Protein AF-A0A954H7L8-F1 (afdb_monomer_lite)

Sequence (104 aa):
MMTQPISSMPHFPQLMQPGLPPSMNESGMIGGGSFQDLLLGAVSETNQLELNAQNAIDRSMLGEDISQVEVMSAVKKADLSMRLLLQMRNKLMEAYQEIQQLRM

Radius of gyration: 31.12 Å; chains: 1; bounding box: 60×67×88 Å

Foldseek 3Di:
DDDDDDDDDDDDPPPPPPDDPPPPPCPDPCCPDDPVVVLVVLVVVLVVLVVLLVVLVVCVVVVHPHDPVSNVVSVVVNVVSVVVNVVVVVVVVVVVVVVVVVVD

Structure (mmCIF, N/CA/C/O backbone):
data_AF-A0A954H7L8-F1
#
_entry.id   AF-A0A954H7L8-F1
#
loop_
_atom_site.group_PDB
_atom_site.id
_atom_site.type_symbol
_atom_site.label_atom_id
_atom_site.label_alt_id
_atom_site.label_comp_id
_atom_site.label_asym_id
_atom_site.label_entity_id
_atom_site.label_seq_id
_atom_site.pdbx_PDB_ins_code
_atom_site.Cartn_x
_atom_site.Cartn_y
_atom_site.Cartn_z
_atom_site.occupancy
_atom_site.B_iso_or_equiv
_atom_site.auth_seq_id
_atom_site.auth_comp_id
_atom_site.auth_asym_id
_atom_site.auth_atom_id
_atom_site.pdbx_PDB_model_num
ATOM 1 N N . MET A 1 1 ? 41.571 -61.461 55.361 1.00 53.00 1 MET A N 1
ATOM 2 C CA . MET A 1 1 ? 40.579 -61.069 54.340 1.00 53.00 1 MET A CA 1
ATOM 3 C C . MET A 1 1 ? 40.717 -59.572 54.133 1.00 53.00 1 MET A C 1
ATOM 5 O O . MET A 1 1 ? 40.383 -58.815 55.032 1.00 53.00 1 MET A O 1
ATOM 9 N N . MET A 1 2 ? 41.387 -59.179 53.047 1.00 52.16 2 MET A N 1
ATOM 10 C CA . MET A 1 2 ? 41.813 -57.803 52.778 1.00 52.16 2 MET A CA 1
ATOM 11 C C . MET A 1 2 ? 40.684 -57.017 52.107 1.00 52.16 2 MET A C 1
ATOM 13 O O . MET A 1 2 ? 40.088 -57.472 51.133 1.00 52.16 2 MET A O 1
ATOM 17 N N . THR A 1 3 ? 40.396 -55.851 52.672 1.00 61.72 3 THR A N 1
ATOM 18 C CA . THR A 1 3 ? 39.440 -54.845 52.210 1.00 61.72 3 THR A CA 1
ATOM 19 C C . THR A 1 3 ? 39.820 -54.339 50.820 1.00 61.72 3 THR A C 1
ATOM 21 O O . THR A 1 3 ? 40.945 -53.882 50.615 1.00 61.72 3 THR A O 1
ATOM 24 N N . GLN A 1 4 ? 38.892 -54.422 49.868 1.00 61.19 4 GLN A N 1
ATOM 25 C CA . GLN A 1 4 ? 39.088 -53.905 48.515 1.00 61.19 4 GLN A CA 1
ATOM 26 C C . GLN A 1 4 ? 39.091 -52.364 48.518 1.00 61.19 4 GLN A C 1
ATOM 28 O O . GLN A 1 4 ? 38.246 -51.767 49.190 1.00 61.19 4 GLN A O 1
ATOM 33 N N . PRO A 1 5 ? 40.003 -51.700 47.783 1.00 60.09 5 PRO A N 1
ATOM 34 C CA . PRO A 1 5 ? 39.978 -50.251 47.632 1.00 60.09 5 PRO A CA 1
ATOM 35 C C . PRO A 1 5 ? 38.873 -49.821 46.657 1.00 60.09 5 PRO A C 1
ATOM 37 O O . PRO A 1 5 ? 38.832 -50.254 45.506 1.00 60.09 5 PRO A O 1
ATOM 40 N N . ILE A 1 6 ? 38.001 -48.921 47.114 1.00 55.38 6 ILE A N 1
ATOM 41 C CA . ILE A 1 6 ? 37.094 -48.152 46.259 1.00 55.38 6 ILE A CA 1
ATOM 42 C C . ILE A 1 6 ? 37.956 -47.172 45.459 1.00 55.38 6 ILE A C 1
ATOM 44 O O . ILE A 1 6 ? 38.467 -46.198 46.008 1.00 55.38 6 ILE A O 1
ATOM 48 N N . SER A 1 7 ? 38.122 -47.447 44.166 1.00 61.72 7 SER A N 1
ATOM 49 C CA . SER A 1 7 ? 38.711 -46.523 43.200 1.00 61.72 7 SER A CA 1
ATOM 50 C C . SER A 1 7 ? 37.687 -46.221 42.107 1.00 61.72 7 SER A C 1
ATOM 52 O O . SER A 1 7 ? 37.383 -47.055 41.261 1.00 61.72 7 SER A O 1
ATOM 54 N N . SER A 1 8 ? 37.105 -45.030 42.220 1.00 59.06 8 SER A N 1
ATOM 55 C CA . SER A 1 8 ? 37.025 -44.006 41.177 1.00 59.06 8 SER A CA 1
ATOM 56 C C . SER A 1 8 ? 36.845 -44.451 39.721 1.00 59.06 8 SER A C 1
ATOM 58 O O . SER A 1 8 ? 37.812 -44.833 39.072 1.00 59.06 8 SER A O 1
ATOM 60 N N . MET A 1 9 ? 35.644 -44.221 39.173 1.00 62.19 9 MET A N 1
ATOM 61 C CA . MET A 1 9 ? 35.410 -43.277 38.058 1.00 62.19 9 MET A CA 1
ATOM 62 C C . MET A 1 9 ? 33.945 -43.345 37.578 1.00 62.19 9 MET A C 1
ATOM 64 O O . MET A 1 9 ? 33.484 -44.422 37.200 1.00 62.19 9 MET A O 1
ATOM 68 N N . PRO A 1 10 ? 33.202 -42.223 37.517 1.00 65.56 10 PRO A N 1
ATOM 69 C CA . PRO A 1 10 ? 32.023 -42.151 36.665 1.00 65.56 10 PRO A CA 1
ATOM 70 C C . PRO A 1 10 ? 32.471 -42.219 35.199 1.00 65.56 10 PRO A C 1
ATOM 72 O O . PRO A 1 10 ? 33.396 -41.521 34.783 1.00 65.56 10 PRO A O 1
ATOM 75 N N . HIS A 1 11 ? 31.816 -43.079 34.422 1.00 57.19 11 HIS A N 1
ATOM 76 C CA . HIS A 1 11 ? 31.933 -43.109 32.968 1.00 57.19 11 HIS A CA 1
ATOM 77 C C . HIS A 1 11 ? 31.524 -41.733 32.426 1.00 57.19 11 HIS A C 1
ATOM 79 O O . HIS A 1 11 ? 30.351 -41.363 32.478 1.00 57.19 11 HIS A O 1
ATOM 85 N N . PHE A 1 12 ? 32.489 -40.962 31.929 1.00 63.56 12 PHE A N 1
ATOM 86 C CA . PHE A 1 12 ? 32.186 -39.780 31.135 1.00 63.56 12 PHE A CA 1
ATOM 87 C C . PHE A 1 12 ? 31.570 -40.251 29.812 1.00 63.56 12 PHE A C 1
ATOM 89 O O . PHE A 1 12 ? 32.157 -41.118 29.157 1.00 63.56 12 PHE A O 1
ATOM 96 N N . PRO A 1 13 ? 30.409 -39.715 29.398 1.00 65.38 13 PRO A N 1
ATOM 97 C CA . PRO A 1 13 ? 29.901 -39.945 28.057 1.00 65.38 13 PRO A CA 1
ATOM 98 C C . PRO A 1 13 ? 30.976 -39.515 27.062 1.00 65.38 13 PRO A C 1
ATOM 100 O O . PRO A 1 13 ? 31.515 -38.411 27.162 1.00 65.38 13 PRO A O 1
ATOM 103 N N . GLN A 1 14 ? 31.312 -40.409 26.134 1.00 60.88 14 GLN A N 1
ATOM 104 C CA . GLN A 1 14 ? 32.198 -40.111 25.019 1.00 60.88 14 GLN A CA 1
ATOM 105 C C . GLN A 1 14 ? 31.754 -38.798 24.373 1.00 60.88 14 GLN A C 1
ATOM 107 O O . GLN A 1 14 ? 30.598 -38.659 23.970 1.00 60.88 14 GLN A O 1
ATOM 112 N N . LEU A 1 15 ? 32.685 -37.849 24.269 1.00 62.50 15 LEU A N 1
ATOM 113 C CA . LEU A 1 15 ? 32.546 -36.718 23.368 1.00 62.50 15 LEU A CA 1
ATOM 114 C C . LEU A 1 15 ? 32.352 -37.308 21.971 1.00 62.50 15 LEU A C 1
ATOM 116 O O . LEU A 1 15 ? 33.293 -37.825 21.364 1.00 62.50 15 LEU A O 1
ATOM 120 N N . MET A 1 16 ? 31.103 -37.305 21.509 1.00 64.31 16 MET A N 1
ATOM 121 C CA . MET A 1 16 ? 30.780 -37.594 20.126 1.00 64.31 16 MET A CA 1
ATOM 122 C C . MET A 1 16 ? 31.645 -36.681 19.260 1.00 64.31 16 MET A C 1
ATOM 124 O O . MET A 1 16 ? 31.735 -35.476 19.497 1.00 64.31 16 MET A O 1
ATOM 128 N N . GLN A 1 17 ? 32.335 -37.318 18.315 1.00 66.94 17 GLN A N 1
ATOM 129 C CA . GLN A 1 17 ? 33.150 -36.705 17.275 1.00 66.94 17 GLN A CA 1
ATOM 130 C C . GLN A 1 17 ? 32.500 -35.417 16.751 1.00 66.94 17 GLN A C 1
ATOM 132 O O . GLN A 1 17 ? 31.277 -35.402 16.588 1.00 66.94 17 GLN A O 1
ATOM 137 N N . PRO A 1 18 ? 33.280 -34.375 16.406 1.00 54.78 18 PRO A N 1
ATOM 138 C CA . PRO A 1 18 ? 32.780 -33.318 15.546 1.00 54.78 18 PRO A CA 1
ATOM 139 C C . PRO A 1 18 ? 32.396 -33.985 14.225 1.00 54.78 18 PRO A C 1
ATOM 141 O O . PRO A 1 18 ? 33.243 -34.263 13.376 1.00 54.78 18 PRO A O 1
ATOM 144 N N . GLY A 1 19 ? 31.117 -34.332 14.092 1.00 50.75 19 GLY A N 1
ATOM 145 C CA . GLY A 1 19 ? 30.537 -34.645 12.807 1.00 50.75 19 GLY A CA 1
ATOM 146 C C . GLY A 1 19 ? 30.815 -33.441 11.929 1.00 50.75 19 GLY A C 1
ATOM 147 O O . GLY A 1 19 ? 30.520 -32.310 12.323 1.00 50.75 19 GLY A O 1
ATOM 148 N N . LEU A 1 20 ? 31.438 -33.680 10.773 1.00 65.44 20 LEU A N 1
ATOM 149 C CA . LEU A 1 20 ? 31.423 -32.712 9.688 1.00 65.44 20 LEU A CA 1
ATOM 150 C C . LEU A 1 20 ? 29.992 -32.167 9.606 1.00 65.44 20 LEU A C 1
ATOM 152 O O . LEU A 1 20 ? 29.060 -32.983 9.581 1.00 65.44 20 LEU A O 1
ATOM 156 N N . PRO A 1 21 ? 29.792 -30.836 9.600 1.00 68.75 21 PRO A N 1
ATOM 157 C CA . PRO A 1 21 ? 28.475 -30.313 9.301 1.00 68.75 21 PRO A CA 1
ATOM 158 C C . PRO A 1 21 ? 28.030 -30.982 7.997 1.00 68.75 21 PRO A C 1
ATOM 160 O O . PRO A 1 21 ? 28.855 -31.106 7.080 1.00 68.75 21 PRO A O 1
ATOM 163 N N . PRO A 1 22 ? 26.778 -31.470 7.899 1.00 65.44 22 PRO A N 1
ATOM 164 C CA . PRO A 1 22 ? 26.263 -31.831 6.593 1.00 65.44 22 PRO A CA 1
ATOM 165 C C . PRO A 1 22 ? 26.533 -30.619 5.712 1.00 65.44 22 PRO A C 1
ATOM 167 O O . PRO A 1 22 ? 26.243 -29.495 6.129 1.00 65.44 22 PRO A O 1
ATOM 170 N N . SER A 1 23 ? 27.168 -30.833 4.557 1.00 63.56 23 SER A N 1
ATOM 171 C CA . SER A 1 2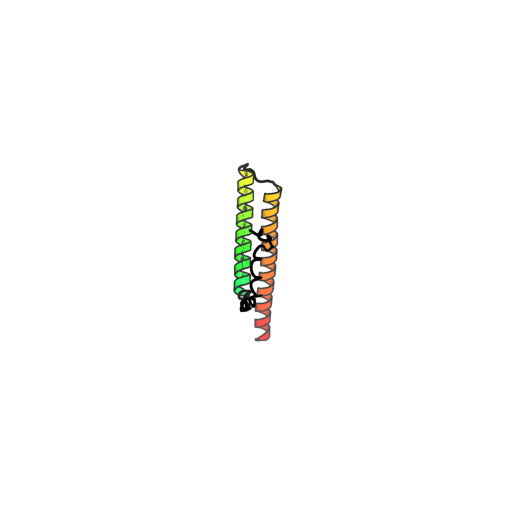3 ? 27.229 -29.826 3.512 1.00 63.56 23 SER A CA 1
ATOM 172 C C . SER A 1 23 ? 25.787 -29.431 3.242 1.00 63.56 23 SER A C 1
ATOM 174 O O . SER A 1 23 ? 25.068 -30.101 2.500 1.00 63.56 23 SER A O 1
ATOM 176 N N . MET A 1 24 ? 25.341 -28.378 3.927 1.00 55.00 24 MET A N 1
ATOM 177 C CA . MET A 1 24 ? 24.215 -27.584 3.521 1.00 55.00 24 MET A CA 1
ATOM 178 C C . MET A 1 24 ? 24.651 -27.131 2.152 1.00 55.00 24 MET A C 1
ATOM 180 O O . MET A 1 24 ? 25.541 -26.301 2.002 1.00 55.00 24 MET A O 1
ATOM 184 N N . ASN A 1 25 ? 24.106 -27.827 1.160 1.00 52.62 25 ASN A N 1
ATOM 185 C CA . ASN A 1 25 ? 23.934 -27.299 -0.161 1.00 52.62 25 ASN A CA 1
ATOM 186 C C . ASN A 1 25 ? 23.444 -25.866 0.049 1.00 52.62 25 ASN A C 1
ATOM 188 O O . ASN A 1 25 ? 22.254 -25.633 0.253 1.00 52.62 25 ASN A O 1
ATOM 192 N N . GLU A 1 26 ? 24.368 -24.913 -0.025 1.00 51.91 26 GLU A N 1
ATOM 193 C CA . GLU A 1 26 ? 24.125 -23.558 -0.491 1.00 51.91 26 GLU A CA 1
ATOM 194 C C . GLU A 1 26 ? 23.713 -23.668 -1.966 1.00 51.91 26 GLU A C 1
ATOM 196 O O . GLU A 1 26 ? 24.318 -23.105 -2.874 1.00 51.91 26 GLU A O 1
ATOM 201 N N . SER A 1 27 ? 22.660 -24.453 -2.220 1.00 47.84 27 SER A N 1
ATOM 202 C CA . SER A 1 27 ? 21.802 -24.278 -3.366 1.00 47.84 27 SER A CA 1
ATOM 203 C C . SER A 1 27 ? 21.223 -22.899 -3.160 1.00 47.84 27 SER A C 1
ATOM 205 O O . SER A 1 27 ? 20.284 -22.714 -2.386 1.00 47.84 27 SER A O 1
ATOM 207 N N . GLY A 1 28 ? 21.898 -21.929 -3.769 1.00 50.47 28 GLY A N 1
ATOM 208 C CA . GLY A 1 28 ? 21.505 -20.545 -3.786 1.00 50.47 28 GLY A CA 1
ATOM 209 C C . GLY A 1 28 ? 20.031 -20.456 -4.130 1.00 50.47 28 GLY A C 1
ATOM 210 O O . GLY A 1 28 ? 19.637 -20.546 -5.286 1.00 50.47 28 GLY A O 1
ATOM 211 N N . MET A 1 29 ? 19.221 -20.234 -3.107 1.00 50.22 29 MET A N 1
ATOM 212 C CA . MET A 1 29 ? 17.990 -19.496 -3.256 1.00 50.22 29 MET A CA 1
ATOM 213 C C . MET A 1 29 ? 18.265 -18.077 -2.778 1.00 50.22 29 MET A C 1
ATOM 215 O O . MET A 1 29 ? 17.620 -17.565 -1.872 1.00 50.22 29 MET A O 1
ATOM 219 N N . ILE A 1 30 ? 19.146 -17.383 -3.503 1.00 50.50 30 ILE A N 1
ATOM 220 C CA . ILE A 1 30 ? 18.809 -16.006 -3.878 1.00 50.50 30 ILE A CA 1
ATOM 221 C C . ILE A 1 30 ? 17.758 -16.131 -4.992 1.00 50.50 30 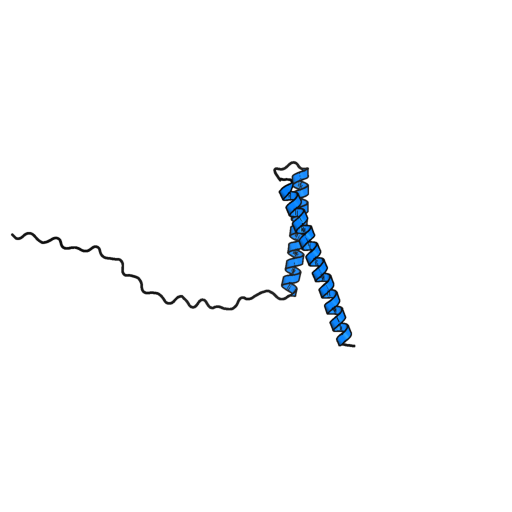ILE A C 1
ATOM 223 O O . ILE A 1 30 ? 17.976 -15.795 -6.148 1.00 50.50 30 ILE A O 1
ATOM 227 N N . GLY A 1 31 ? 16.626 -16.739 -4.642 1.00 50.12 31 GLY A N 1
ATOM 228 C CA . GLY A 1 31 ? 15.436 -16.844 -5.462 1.00 50.12 31 GLY A CA 1
ATOM 229 C C . GLY A 1 31 ? 14.552 -15.662 -5.122 1.00 50.12 31 GLY A C 1
ATOM 230 O O . GLY A 1 31 ? 13.424 -15.840 -4.677 1.00 50.12 31 GLY A O 1
ATOM 231 N N . GLY A 1 32 ? 15.081 -14.446 -5.277 1.00 57.34 32 GLY A N 1
ATOM 232 C CA . GLY A 1 32 ? 14.183 -13.342 -5.570 1.00 57.34 32 GLY A CA 1
ATOM 233 C C . GLY A 1 32 ? 13.498 -13.739 -6.868 1.00 57.34 32 GLY A C 1
ATOM 234 O O . GLY A 1 32 ? 14.195 -13.996 -7.851 1.00 57.34 32 GLY A O 1
ATOM 235 N N . GLY A 1 33 ? 12.176 -13.914 -6.842 1.00 68.94 33 GLY A N 1
ATOM 236 C CA . GLY A 1 33 ? 11.403 -14.228 -8.041 1.00 68.94 33 GLY A CA 1
ATOM 237 C C . GLY A 1 33 ? 11.716 -13.250 -9.175 1.00 68.94 33 GLY A C 1
ATOM 238 O O . GLY A 1 33 ? 12.403 -12.239 -8.987 1.00 68.94 33 GLY A O 1
ATOM 239 N N . SER A 1 34 ? 11.205 -13.533 -10.372 1.00 86.31 34 SER A N 1
ATOM 240 C CA . SER A 1 34 ? 11.352 -12.586 -11.474 1.00 86.31 34 SER A CA 1
ATOM 241 C C . SER A 1 34 ? 10.854 -11.200 -11.039 1.00 86.31 34 SER A C 1
ATOM 243 O O . SER A 1 34 ? 9.994 -11.072 -10.166 1.00 86.31 34 SER A O 1
ATOM 245 N N . PHE A 1 35 ? 11.379 -10.130 -11.639 1.00 84.06 35 PHE A N 1
ATOM 246 C CA . PHE A 1 35 ? 10.901 -8.779 -11.328 1.00 84.06 35 PHE A CA 1
ATOM 247 C C . PHE A 1 35 ? 9.366 -8.659 -11.476 1.00 84.06 35 PHE A C 1
ATOM 249 O O . PHE A 1 35 ? 8.719 -7.941 -10.716 1.00 84.06 35 PHE A O 1
ATOM 256 N N . GLN A 1 36 ? 8.778 -9.421 -12.406 1.00 87.69 36 GLN A N 1
ATOM 257 C CA . GLN A 1 36 ? 7.332 -9.571 -12.545 1.00 87.69 36 GLN A CA 1
ATOM 258 C C . GLN A 1 36 ? 6.679 -10.141 -11.277 1.00 87.69 36 GLN A C 1
ATOM 260 O O . GLN A 1 36 ? 5.675 -9.595 -10.829 1.00 87.69 36 GLN A O 1
ATOM 265 N N . ASP A 1 37 ? 7.240 -11.197 -10.688 1.00 90.94 37 ASP A N 1
ATOM 266 C CA . ASP A 1 37 ? 6.725 -11.805 -9.455 1.00 90.94 37 ASP A CA 1
ATOM 267 C C . ASP A 1 37 ? 6.804 -10.832 -8.276 1.00 90.94 37 ASP A C 1
ATOM 269 O O . ASP A 1 37 ? 5.855 -10.721 -7.503 1.00 90.94 37 ASP A O 1
ATOM 273 N N . LEU A 1 38 ? 7.900 -10.072 -8.170 1.00 89.19 38 LEU A N 1
ATOM 274 C CA . LEU A 1 38 ? 8.044 -9.027 -7.151 1.00 89.19 38 LEU A CA 1
ATOM 275 C C . LEU A 1 38 ? 6.997 -7.922 -7.323 1.00 89.19 38 LEU A C 1
ATOM 277 O O . LEU A 1 38 ? 6.386 -7.492 -6.346 1.00 89.19 38 LEU A O 1
ATOM 281 N N . LEU A 1 39 ? 6.755 -7.484 -8.561 1.00 90.75 39 LEU A N 1
ATOM 282 C CA . LEU A 1 39 ? 5.748 -6.469 -8.859 1.00 90.75 39 LEU A CA 1
ATOM 283 C C . LEU A 1 39 ? 4.330 -6.970 -8.554 1.00 90.75 39 LEU A C 1
ATOM 285 O O . LEU A 1 39 ? 3.546 -6.253 -7.934 1.00 90.75 39 LEU A O 1
ATOM 289 N N . LEU A 1 40 ? 4.000 -8.197 -8.962 1.00 93.38 40 LEU A N 1
ATOM 290 C CA . LEU A 1 40 ? 2.714 -8.829 -8.656 1.00 93.38 40 LEU A CA 1
ATOM 291 C C . LEU A 1 40 ? 2.529 -9.009 -7.146 1.00 93.38 40 LEU A C 1
ATOM 293 O O . LEU A 1 40 ? 1.446 -8.737 -6.623 1.00 93.38 40 LEU A O 1
ATOM 297 N N . GLY A 1 41 ? 3.596 -9.394 -6.443 1.00 94.31 41 GLY A N 1
ATOM 298 C CA . GLY A 1 41 ? 3.637 -9.456 -4.987 1.00 94.31 41 GLY A CA 1
ATOM 299 C C . GLY A 1 41 ? 3.323 -8.105 -4.351 1.00 94.31 41 GLY A C 1
ATOM 300 O O . GLY A 1 41 ? 2.414 -8.023 -3.529 1.00 94.31 41 GLY A O 1
ATOM 301 N N . ALA A 1 42 ? 3.982 -7.033 -4.797 1.00 92.25 42 ALA A N 1
ATOM 302 C CA . ALA A 1 42 ? 3.760 -5.682 -4.283 1.00 92.25 42 ALA A CA 1
ATOM 303 C C . ALA A 1 42 ? 2.322 -5.178 -4.520 1.00 92.25 42 ALA A C 1
ATOM 305 O O . ALA A 1 42 ? 1.739 -4.531 -3.647 1.00 92.25 42 ALA A O 1
ATOM 306 N N . VAL A 1 43 ? 1.718 -5.498 -5.673 1.00 96.38 43 VAL A N 1
ATOM 307 C CA . VAL A 1 43 ? 0.301 -5.191 -5.956 1.00 96.38 43 VAL A CA 1
ATOM 308 C C . VAL A 1 43 ? -0.617 -5.941 -4.990 1.00 96.38 43 VAL A C 1
ATOM 310 O O . VAL A 1 43 ? -1.507 -5.337 -4.391 1.00 96.38 43 VAL A O 1
ATOM 313 N N . SER A 1 44 ? -0.391 -7.245 -4.813 1.00 97.38 44 SER A N 1
ATOM 314 C CA . SER A 1 44 ? -1.176 -8.072 -3.892 1.00 97.38 44 SER A CA 1
ATOM 315 C C . SER A 1 44 ? -1.044 -7.592 -2.445 1.00 97.38 44 SER A C 1
ATOM 317 O O . SER A 1 44 ? -2.044 -7.498 -1.735 1.00 97.38 44 SER A O 1
ATOM 319 N N . GLU A 1 45 ? 0.169 -7.263 -2.006 1.00 96.56 45 GLU A N 1
ATOM 320 C CA . GLU A 1 45 ? 0.441 -6.752 -0.661 1.00 96.56 45 GLU A CA 1
ATOM 321 C C . GLU A 1 45 ? -0.240 -5.400 -0.431 1.00 96.56 45 GLU A C 1
ATOM 323 O O . GLU A 1 45 ? -0.909 -5.212 0.584 1.00 96.56 45 GLU A O 1
ATOM 328 N N . THR A 1 46 ? -0.163 -4.487 -1.402 1.00 97.31 46 THR A N 1
ATOM 329 C CA . THR A 1 46 ? -0.858 -3.192 -1.332 1.00 97.31 46 THR A CA 1
ATOM 330 C C . THR A 1 46 ? -2.368 -3.386 -1.191 1.00 97.31 46 THR A C 1
ATOM 332 O O . THR A 1 46 ? -2.988 -2.763 -0.333 1.00 97.31 46 THR A O 1
ATOM 335 N N . ASN A 1 47 ? -2.959 -4.304 -1.962 1.00 97.88 47 ASN A N 1
ATOM 336 C CA . ASN A 1 47 ? -4.380 -4.632 -1.847 1.00 97.88 47 ASN A CA 1
ATOM 337 C C . ASN A 1 47 ? -4.741 -5.209 -0.467 1.00 97.88 47 ASN A C 1
ATOM 339 O O . ASN A 1 47 ? -5.765 -4.849 0.108 1.00 97.88 47 ASN A O 1
ATOM 343 N N . GLN A 1 48 ? -3.900 -6.080 0.097 1.00 98.31 48 GLN A N 1
ATOM 344 C CA . GLN A 1 48 ? -4.122 -6.593 1.451 1.00 98.31 48 GLN A CA 1
ATOM 345 C C . GLN A 1 48 ? -4.046 -5.480 2.501 1.00 98.31 48 GLN A C 1
ATOM 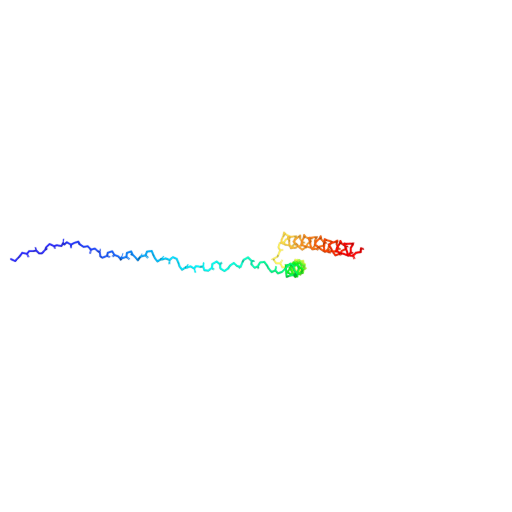347 O O . GLN A 1 48 ? -4.850 -5.466 3.430 1.00 98.31 48 GLN A O 1
ATOM 352 N N . LEU A 1 49 ? -3.112 -4.537 2.362 1.00 98.31 49 LEU A N 1
ATOM 353 C CA . LEU A 1 49 ? 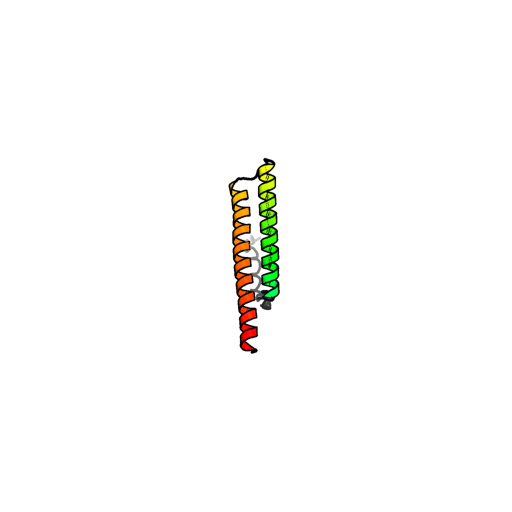-3.000 -3.395 3.270 1.00 98.31 49 LEU A CA 1
ATOM 354 C C . LEU A 1 49 ? -4.226 -2.478 3.198 1.00 98.31 49 LEU A C 1
ATOM 356 O O . LEU A 1 49 ? -4.715 -2.069 4.249 1.00 98.31 49 LEU A O 1
ATOM 360 N N . GLU A 1 50 ? -4.757 -2.216 2.002 1.00 97.94 50 GLU A N 1
ATOM 361 C CA . GLU A 1 50 ? -6.016 -1.479 1.808 1.00 97.94 50 GLU A CA 1
ATOM 362 C C . GLU A 1 50 ? -7.200 -2.187 2.485 1.00 97.94 50 GLU A C 1
ATOM 364 O O . GLU A 1 50 ? -7.930 -1.574 3.264 1.00 97.94 50 GLU A O 1
ATOM 369 N N . LEU A 1 51 ? -7.354 -3.501 2.277 1.00 98.31 51 LEU A N 1
ATOM 370 C CA . LEU A 1 51 ? -8.411 -4.285 2.931 1.00 98.31 51 LEU A CA 1
ATOM 371 C C . LEU A 1 51 ? -8.273 -4.285 4.459 1.00 98.31 51 LEU A C 1
ATOM 373 O O . LEU A 1 51 ? -9.269 -4.156 5.171 1.00 98.31 51 LEU A O 1
ATOM 377 N N . ASN A 1 52 ? -7.047 -4.392 4.972 1.00 97.56 52 ASN A N 1
ATOM 378 C CA . ASN A 1 52 ? -6.773 -4.317 6.405 1.00 97.56 52 ASN A CA 1
ATOM 379 C C . ASN A 1 52 ? -7.102 -2.931 6.975 1.00 97.56 52 ASN A C 1
ATOM 381 O O . ASN A 1 52 ? -7.649 -2.839 8.073 1.00 97.56 52 ASN A O 1
ATOM 385 N N . ALA A 1 53 ? -6.794 -1.858 6.242 1.00 97.75 53 ALA A N 1
ATOM 386 C CA . ALA A 1 53 ? -7.150 -0.498 6.632 1.00 97.75 53 ALA A CA 1
ATOM 387 C C . ALA A 1 53 ? -8.671 -0.309 6.679 1.00 97.75 53 ALA A C 1
ATOM 389 O O . ALA A 1 53 ? -9.182 0.197 7.677 1.00 97.75 53 ALA A O 1
ATOM 390 N N . GLN A 1 54 ? -9.392 -0.781 5.657 1.00 97.44 54 GLN A N 1
ATOM 391 C CA . GLN A 1 54 ? -10.853 -0.732 5.625 1.00 97.44 54 GLN A CA 1
ATOM 392 C C . GLN A 1 54 ? -11.462 -1.508 6.797 1.00 97.44 54 GLN A C 1
ATOM 394 O O . GLN A 1 54 ? -12.290 -0.975 7.528 1.00 97.44 54 GLN A O 1
ATOM 399 N N . ASN A 1 55 ? -10.980 -2.727 7.048 1.00 97.00 55 ASN A N 1
ATOM 400 C CA . ASN A 1 55 ? -11.452 -3.536 8.165 1.00 97.00 55 ASN A CA 1
ATOM 401 C C . ASN A 1 55 ? -11.184 -2.868 9.524 1.00 97.00 55 ASN A C 1
ATOM 403 O O . ASN A 1 55 ? -12.053 -2.873 10.390 1.00 97.00 55 ASN A O 1
ATOM 407 N N . ALA A 1 56 ? -10.010 -2.258 9.712 1.00 96.12 56 ALA A N 1
ATOM 408 C CA . ALA A 1 56 ? -9.693 -1.532 10.938 1.00 96.12 56 ALA A CA 1
ATOM 409 C C . ALA A 1 56 ? -10.632 -0.331 11.156 1.00 96.12 56 ALA A C 1
ATOM 411 O O . ALA A 1 56 ? -11.078 -0.099 12.281 1.00 96.12 56 ALA A O 1
ATOM 412 N N . ILE A 1 57 ? -10.966 0.403 10.088 1.00 95.62 57 ILE A N 1
ATOM 413 C CA . ILE A 1 57 ? -11.946 1.499 10.132 1.00 95.62 57 ILE A CA 1
ATOM 414 C C . ILE A 1 57 ? -13.324 0.963 10.528 1.00 95.62 57 ILE A C 1
ATOM 416 O O . ILE A 1 57 ? -13.933 1.489 11.460 1.00 95.62 57 ILE A O 1
ATOM 420 N N . ASP A 1 58 ? -13.784 -0.103 9.874 1.00 96.19 58 ASP A N 1
ATOM 421 C CA . ASP A 1 58 ? -15.104 -0.686 10.120 1.00 96.19 58 ASP A CA 1
ATOM 422 C C . ASP A 1 58 ? -15.230 -1.170 11.573 1.00 96.19 58 ASP A C 1
ATOM 424 O O . ASP A 1 58 ? -16.183 -0.822 12.270 1.00 96.19 58 ASP A O 1
ATOM 428 N N . ARG A 1 59 ? -14.225 -1.896 12.078 1.00 95.25 59 ARG A N 1
ATOM 429 C CA . ARG A 1 59 ? -14.181 -2.381 13.469 1.00 95.25 59 ARG A CA 1
ATOM 430 C C . ARG A 1 59 ? -14.180 -1.236 14.480 1.00 95.25 59 ARG A C 1
ATOM 432 O O . ARG A 1 59 ? -14.869 -1.307 15.496 1.00 95.25 59 ARG A O 1
ATOM 439 N N . SER A 1 60 ? -13.464 -0.153 14.181 1.00 93.56 60 SER A N 1
ATOM 440 C CA . SER A 1 60 ? -13.452 1.045 15.025 1.00 93.56 60 SER A CA 1
ATOM 441 C C . SER A 1 60 ? -14.815 1.739 15.060 1.00 93.56 60 SER A C 1
ATOM 443 O O . SER A 1 60 ? -15.268 2.144 16.129 1.00 93.56 60 SER A O 1
ATOM 445 N N . MET A 1 61 ? -15.507 1.822 13.921 1.00 91.19 61 MET A N 1
ATOM 446 C CA . MET A 1 61 ? -16.861 2.381 13.838 1.00 91.19 61 MET A CA 1
ATOM 447 C C . MET A 1 61 ? -17.905 1.530 14.567 1.00 91.19 61 MET A C 1
ATOM 449 O O . MET A 1 61 ? -18.860 2.074 15.118 1.00 91.19 61 MET A O 1
ATOM 453 N N . LEU A 1 62 ? -17.714 0.210 14.595 1.00 93.69 62 LEU A N 1
ATOM 454 C CA . LEU A 1 62 ? -18.550 -0.728 15.348 1.00 93.69 62 LEU A CA 1
ATOM 455 C C . LEU A 1 62 ? -18.288 -0.686 16.864 1.00 93.69 62 LEU A C 1
ATOM 457 O O . LEU A 1 62 ? -19.009 -1.335 17.621 1.00 93.69 62 LEU A O 1
ATOM 461 N N . GLY A 1 63 ? -17.295 0.088 17.317 1.00 86.94 63 GLY A N 1
ATOM 462 C CA . GLY A 1 63 ? -16.929 0.195 18.727 1.00 86.94 63 GLY A CA 1
ATOM 463 C C . GLY A 1 63 ? -16.237 -1.055 19.270 1.00 86.94 63 GLY A C 1
ATOM 464 O O . GLY A 1 63 ? -16.263 -1.281 20.479 1.00 86.94 63 GLY A O 1
ATOM 465 N N . GLU A 1 64 ? -15.649 -1.879 18.397 1.00 90.25 64 GLU A N 1
ATOM 466 C CA . GLU A 1 64 ? -14.806 -2.992 18.828 1.00 90.25 64 GLU A CA 1
ATOM 467 C C . GLU A 1 64 ? -13.538 -2.488 19.536 1.00 90.25 64 GLU A C 1
ATOM 469 O O . GLU A 1 64 ? -13.138 -1.331 19.393 1.00 90.25 64 GLU A O 1
ATOM 474 N N . ASP A 1 65 ? -12.885 -3.382 20.283 1.00 88.94 65 ASP A N 1
ATOM 475 C CA . ASP A 1 65 ? -11.621 -3.123 20.982 1.00 88.94 65 ASP A CA 1
ATOM 476 C C . ASP A 1 65 ? -10.458 -3.015 19.973 1.00 88.94 65 ASP A C 1
ATOM 478 O O . ASP A 1 65 ? -9.674 -3.941 19.765 1.00 88.94 65 ASP A O 1
ATOM 482 N N . ILE A 1 66 ? -10.423 -1.898 19.247 1.00 91.56 66 ILE A N 1
ATOM 483 C CA . ILE A 1 66 ? -9.330 -1.490 18.369 1.00 91.56 66 ILE A CA 1
ATOM 484 C C . ILE A 1 66 ? -8.954 -0.048 18.693 1.00 91.56 66 ILE A C 1
ATOM 486 O O . ILE A 1 66 ? -9.801 0.846 18.781 1.00 91.56 66 ILE A O 1
ATOM 490 N N . SER A 1 67 ? -7.662 0.199 18.879 1.00 92.88 67 SER A N 1
ATOM 491 C CA . SER A 1 67 ? -7.181 1.534 19.215 1.00 92.88 67 SER A CA 1
ATOM 492 C C . SER A 1 67 ? -7.148 2.448 17.987 1.00 92.88 67 SER A C 1
ATOM 494 O O . SER A 1 67 ? -6.874 2.028 16.861 1.00 92.88 67 SER A O 1
ATOM 496 N N . GLN A 1 68 ? -7.320 3.753 18.208 1.00 91.12 68 GLN A N 1
ATOM 497 C CA . GLN A 1 68 ? -7.153 4.756 17.150 1.00 91.12 68 GLN A CA 1
ATOM 498 C C . GLN A 1 68 ? -5.760 4.681 16.496 1.00 91.12 68 GLN A C 1
ATOM 500 O O . GLN A 1 68 ? -5.624 4.908 15.295 1.00 91.12 68 GLN A O 1
ATOM 505 N N . VAL A 1 69 ? -4.724 4.333 17.269 1.00 96.12 69 VAL A N 1
ATOM 506 C CA . VAL A 1 69 ? -3.352 4.172 16.766 1.00 96.12 69 VAL A CA 1
ATOM 507 C C . VAL A 1 69 ? -3.260 3.017 15.770 1.00 96.12 69 VAL A C 1
ATOM 509 O O . VAL A 1 69 ? -2.598 3.159 14.743 1.00 96.12 69 VAL A O 1
ATOM 512 N N . GLU A 1 70 ? -3.939 1.898 16.023 1.00 94.75 70 GLU A N 1
ATOM 513 C CA . GLU A 1 70 ? -3.971 0.757 15.102 1.00 94.75 70 GLU A CA 1
ATOM 514 C C . GLU A 1 70 ? -4.684 1.098 13.796 1.00 94.75 70 GLU A C 1
ATOM 516 O O . GLU A 1 70 ? -4.144 0.814 12.725 1.00 94.75 70 GLU A O 1
ATOM 521 N N . VAL A 1 71 ? -5.829 1.783 13.868 1.00 96.12 71 VAL A N 1
ATOM 522 C CA . VAL A 1 71 ? -6.552 2.252 12.674 1.00 96.12 71 VAL A CA 1
ATOM 523 C C . VAL A 1 71 ? -5.669 3.186 11.850 1.00 96.12 71 VAL A C 1
ATOM 525 O O . VAL A 1 71 ? -5.474 2.974 10.652 1.00 96.12 71 VAL A O 1
ATOM 528 N N . MET A 1 72 ? -5.068 4.195 12.488 1.00 96.94 72 MET A N 1
ATOM 529 C CA . MET A 1 72 ? -4.186 5.135 11.793 1.00 96.94 72 MET A CA 1
ATOM 530 C C . MET A 1 72 ? -2.943 4.442 11.225 1.00 96.94 72 MET A C 1
ATOM 532 O O . MET A 1 72 ? -2.505 4.793 10.131 1.00 96.94 72 MET A O 1
ATOM 536 N N . SER A 1 73 ? -2.390 3.447 11.922 1.00 97.69 73 SER A N 1
ATOM 537 C CA . SER A 1 73 ? -1.258 2.648 11.443 1.00 97.69 73 SER A CA 1
ATOM 538 C C . SER A 1 73 ? -1.625 1.843 10.197 1.00 97.69 73 SER A C 1
ATOM 540 O O . SER A 1 73 ? -0.887 1.881 9.212 1.00 97.69 73 SER A O 1
ATOM 542 N N . ALA A 1 74 ? -2.781 1.171 10.195 1.00 97.50 74 ALA A N 1
ATOM 543 C CA . ALA A 1 74 ? -3.261 0.410 9.044 1.00 97.50 74 ALA A CA 1
ATOM 544 C C . ALA A 1 74 ? -3.452 1.315 7.815 1.00 97.50 74 ALA A C 1
ATOM 546 O O . ALA A 1 74 ? -2.901 1.034 6.751 1.00 97.50 74 ALA A O 1
ATOM 547 N N . VAL A 1 75 ? -4.118 2.460 7.994 1.00 97.88 75 VAL A N 1
ATOM 548 C CA . VAL A 1 75 ? -4.319 3.457 6.928 1.00 97.88 75 VAL A CA 1
ATOM 549 C C . VAL A 1 75 ? -2.987 4.004 6.405 1.00 97.88 75 VAL A C 1
ATOM 551 O O . VAL A 1 75 ? -2.796 4.134 5.198 1.00 97.88 75 VAL A O 1
ATOM 554 N N . LYS A 1 76 ? -2.029 4.309 7.290 1.00 98.12 76 LYS A N 1
ATOM 555 C CA . LYS A 1 76 ? -0.714 4.827 6.879 1.00 98.12 76 LYS A CA 1
ATOM 556 C C . LYS A 1 76 ? 0.113 3.805 6.112 1.00 98.12 76 LYS A C 1
ATOM 558 O O . LYS A 1 76 ? 0.816 4.190 5.179 1.00 98.12 76 LYS A O 1
ATOM 563 N N . LYS A 1 77 ? 0.035 2.527 6.486 1.00 97.81 77 LYS A N 1
ATOM 564 C CA . LYS A 1 77 ? 0.695 1.447 5.745 1.00 97.81 77 LYS A CA 1
ATOM 565 C C . LYS A 1 77 ? 0.119 1.319 4.336 1.00 97.81 77 LYS A C 1
ATOM 567 O O . LYS A 1 77 ? 0.895 1.261 3.390 1.00 97.81 77 LYS A O 1
ATOM 572 N N . ALA A 1 78 ? -1.207 1.342 4.198 1.00 98.25 78 ALA A N 1
ATOM 573 C CA . ALA A 1 78 ? -1.872 1.293 2.898 1.00 98.25 78 ALA A CA 1
ATOM 574 C C . ALA A 1 78 ? -1.468 2.477 1.992 1.00 98.25 78 ALA A C 1
ATOM 576 O O . ALA A 1 78 ? -0.969 2.260 0.887 1.00 98.25 78 ALA A O 1
ATOM 577 N N . ASP A 1 79 ? -1.540 3.715 2.501 1.00 97.94 79 ASP A N 1
ATOM 578 C CA . ASP A 1 79 ? -1.146 4.928 1.760 1.00 97.94 79 ASP A CA 1
ATOM 579 C C . ASP A 1 79 ? 0.326 4.892 1.315 1.00 97.94 79 ASP A C 1
ATOM 581 O O . ASP A 1 79 ? 0.642 5.201 0.164 1.00 97.94 79 ASP A O 1
ATOM 585 N N . LEU A 1 80 ? 1.242 4.485 2.200 1.00 97.94 80 LEU A N 1
ATOM 586 C CA . LEU A 1 80 ? 2.663 4.398 1.865 1.00 97.94 80 LEU A CA 1
ATOM 587 C C . LEU A 1 80 ? 2.931 3.355 0.771 1.00 97.94 80 LEU A C 1
ATOM 589 O O . LEU A 1 80 ? 3.628 3.658 -0.202 1.00 97.94 80 LEU A O 1
ATOM 593 N N . SER A 1 81 ? 2.365 2.155 0.904 1.00 97.56 81 SER A N 1
ATOM 594 C CA . SER A 1 81 ? 2.533 1.086 -0.085 1.00 97.56 81 SER A CA 1
ATOM 595 C C . SER A 1 81 ? 1.937 1.466 -1.438 1.00 97.56 81 SER A C 1
ATOM 597 O O . SER A 1 81 ? 2.570 1.258 -2.473 1.00 97.56 81 SER A O 1
ATOM 599 N N . MET A 1 82 ? 0.779 2.128 -1.447 1.00 97.62 82 MET A N 1
ATOM 600 C CA . MET A 1 82 ? 0.157 2.614 -2.677 1.00 97.62 82 MET A CA 1
ATOM 601 C C . MET A 1 82 ? 1.013 3.676 -3.379 1.00 97.62 82 MET A C 1
ATOM 603 O O . MET A 1 82 ? 1.207 3.621 -4.596 1.00 97.62 82 MET A O 1
ATOM 607 N N . ARG A 1 83 ? 1.595 4.621 -2.628 1.00 97.44 83 ARG A N 1
ATOM 608 C CA . ARG A 1 83 ? 2.532 5.611 -3.192 1.00 97.44 83 ARG A CA 1
ATOM 609 C C . ARG A 1 83 ? 3.740 4.941 -3.831 1.00 97.44 83 ARG A C 1
ATOM 611 O O . ARG A 1 83 ? 4.125 5.324 -4.937 1.00 97.44 83 ARG A O 1
ATOM 618 N N . LEU A 1 84 ? 4.307 3.939 -3.164 1.00 96.19 84 LEU A N 1
ATOM 619 C CA . LEU A 1 84 ? 5.425 3.170 -3.701 1.00 96.19 84 LEU A CA 1
ATOM 620 C C . LEU A 1 84 ? 5.027 2.436 -4.990 1.00 96.19 84 LEU A C 1
ATOM 622 O O . LEU A 1 84 ? 5.746 2.498 -5.989 1.00 96.19 84 LEU A O 1
ATOM 626 N N . LEU A 1 85 ? 3.850 1.808 -5.013 1.00 95.19 85 LEU A N 1
ATOM 627 C CA . LEU A 1 85 ? 3.337 1.115 -6.193 1.00 95.19 85 LEU A CA 1
ATOM 628 C C . LEU A 1 85 ? 3.129 2.066 -7.383 1.00 95.19 85 LEU A C 1
ATOM 630 O O . LEU A 1 85 ? 3.448 1.724 -8.522 1.00 95.19 85 LEU A O 1
ATOM 634 N N . LEU A 1 86 ? 2.642 3.283 -7.139 1.00 96.00 86 LEU A N 1
ATOM 635 C CA . LEU A 1 86 ? 2.500 4.300 -8.183 1.00 96.00 86 LEU A CA 1
ATOM 636 C C . LEU A 1 86 ? 3.856 4.761 -8.731 1.00 96.00 86 LEU A C 1
ATOM 638 O O . LEU A 1 86 ? 3.993 4.943 -9.941 1.00 96.00 86 LEU A O 1
ATOM 642 N N . GLN A 1 87 ? 4.871 4.909 -7.876 1.00 95.06 87 GLN A N 1
ATOM 643 C CA . GLN A 1 87 ? 6.235 5.209 -8.324 1.00 95.06 87 GLN A CA 1
ATOM 644 C C . GLN A 1 87 ? 6.789 4.088 -9.209 1.00 95.06 87 GLN A C 1
ATOM 646 O O . GLN A 1 87 ? 7.328 4.362 -10.283 1.00 95.06 87 GLN A O 1
ATOM 651 N N . MET A 1 88 ? 6.586 2.835 -8.800 1.00 92.44 88 MET A N 1
ATOM 652 C CA . MET A 1 88 ? 6.937 1.657 -9.592 1.00 92.44 88 MET A CA 1
ATOM 653 C C . MET A 1 88 ? 6.232 1.657 -10.953 1.00 92.44 88 MET A C 1
ATOM 655 O O . MET A 1 88 ? 6.886 1.508 -11.985 1.00 92.44 88 MET A O 1
ATOM 659 N N . ARG A 1 89 ? 4.912 1.891 -10.977 1.00 92.50 89 ARG A N 1
ATOM 660 C CA . ARG A 1 89 ? 4.123 2.006 -12.213 1.00 92.50 89 ARG A CA 1
ATOM 661 C C . ARG A 1 89 ? 4.707 3.064 -13.149 1.00 92.50 89 ARG A C 1
ATOM 663 O O . ARG A 1 89 ? 4.862 2.797 -14.338 1.00 92.50 89 ARG A O 1
ATOM 670 N N . ASN A 1 90 ? 5.031 4.244 -12.623 1.00 95.12 90 ASN A N 1
ATOM 671 C CA . ASN A 1 90 ? 5.592 5.332 -13.421 1.00 95.12 90 ASN A CA 1
ATOM 672 C C . ASN A 1 90 ? 6.947 4.939 -14.022 1.00 95.12 90 ASN A C 1
ATOM 674 O O . ASN A 1 90 ? 7.138 5.103 -15.224 1.00 95.12 90 ASN A O 1
ATOM 678 N N . LYS A 1 91 ? 7.852 4.336 -13.238 1.00 93.50 91 LYS A N 1
ATOM 679 C CA . LYS A 1 91 ? 9.153 3.885 -13.760 1.00 93.50 91 LYS A CA 1
ATOM 680 C C . LYS A 1 91 ? 9.054 2.776 -14.791 1.00 93.50 91 LYS A C 1
ATOM 682 O O . LYS A 1 91 ? 9.839 2.764 -15.732 1.00 93.50 91 LYS A O 1
ATOM 687 N N . LEU A 1 92 ? 8.069 1.893 -14.676 1.00 90.88 92 LEU A N 1
ATOM 688 C CA . LEU A 1 92 ? 7.839 0.874 -15.698 1.00 90.88 92 LEU A CA 1
ATOM 689 C C . LEU A 1 92 ? 7.320 1.462 -17.005 1.00 90.88 92 LEU A C 1
ATOM 691 O O . LEU A 1 92 ? 7.751 1.039 -18.075 1.00 90.88 92 LEU A O 1
ATOM 695 N N . MET A 1 93 ? 6.439 2.459 -16.924 1.00 92.94 93 MET A N 1
ATOM 696 C CA . MET A 1 93 ? 5.984 3.188 -18.107 1.00 92.94 93 MET A CA 1
ATOM 697 C C . MET A 1 93 ? 7.132 3.948 -18.778 1.00 92.94 93 MET A C 1
ATOM 699 O O . MET A 1 93 ? 7.243 3.902 -20.001 1.00 92.94 93 MET A O 1
ATOM 703 N N . GLU A 1 94 ? 8.002 4.595 -17.999 1.00 93.38 94 GLU A N 1
ATOM 704 C CA . GLU A 1 94 ? 9.203 5.262 -18.518 1.00 93.38 94 GLU A CA 1
ATOM 705 C C . GLU A 1 94 ? 10.151 4.267 -19.206 1.00 93.38 94 GLU A C 1
ATOM 707 O O . GLU A 1 94 ? 10.519 4.475 -20.359 1.00 93.38 94 GLU A O 1
ATOM 712 N N . ALA A 1 95 ? 10.482 3.147 -18.553 1.00 91.12 95 ALA A N 1
ATOM 713 C CA . ALA A 1 95 ? 11.354 2.119 -19.128 1.00 91.12 95 ALA A CA 1
ATOM 714 C C . ALA A 1 95 ? 10.770 1.522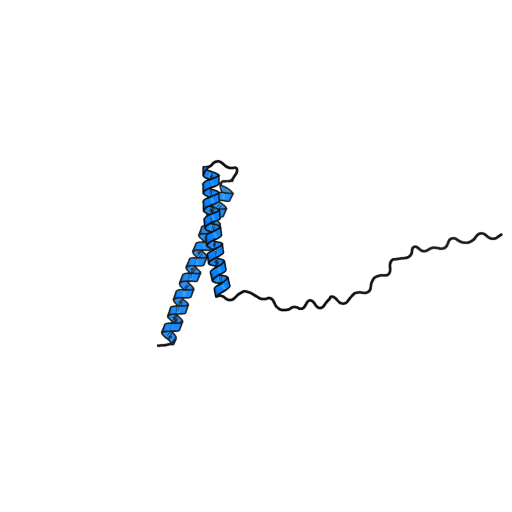 -20.421 1.00 91.12 95 ALA A C 1
ATOM 716 O O . ALA A 1 95 ? 11.493 1.265 -21.384 1.00 91.12 95 ALA A O 1
ATOM 717 N N . TYR A 1 96 ? 9.446 1.333 -20.475 1.00 91.12 96 TYR A N 1
ATOM 718 C CA . TYR A 1 96 ? 8.768 0.907 -21.696 1.00 91.12 96 TYR A CA 1
ATOM 719 C C . TYR A 1 96 ? 8.931 1.935 -22.825 1.00 91.12 96 TYR A C 1
ATOM 721 O O . TYR A 1 96 ? 9.262 1.558 -23.950 1.00 91.12 96 TYR A O 1
ATOM 729 N N . GLN A 1 97 ? 8.735 3.224 -22.535 1.00 92.12 97 GLN A N 1
ATOM 730 C CA . GLN A 1 97 ? 8.909 4.305 -23.510 1.00 92.12 97 GLN A CA 1
ATOM 731 C C . GLN A 1 97 ? 10.357 4.408 -24.012 1.00 92.12 97 GLN A C 1
ATOM 733 O O . GLN A 1 97 ? 10.570 4.579 -25.212 1.00 92.12 97 GLN A O 1
ATOM 738 N N . GLU A 1 98 ? 11.341 4.252 -23.127 1.00 90.75 98 GLU A N 1
ATOM 739 C CA . GLU A 1 98 ? 12.766 4.290 -23.469 1.00 90.75 98 GLU A CA 1
ATOM 740 C C . GLU A 1 98 ? 13.152 3.155 -24.433 1.00 90.75 98 GLU A C 1
ATOM 742 O O . GLU A 1 98 ? 13.789 3.395 -25.459 1.00 90.75 98 GLU A O 1
ATOM 747 N N . ILE A 1 99 ? 12.678 1.927 -24.182 1.00 89.56 99 ILE A N 1
ATOM 748 C CA . ILE A 1 99 ? 12.905 0.788 -25.089 1.00 89.56 99 ILE A CA 1
ATOM 749 C C . ILE A 1 99 ? 12.298 1.048 -26.474 1.00 89.56 99 ILE A C 1
ATOM 751 O O . ILE A 1 99 ? 12.886 0.648 -27.480 1.00 89.56 99 ILE A O 1
ATOM 755 N N . GLN A 1 100 ? 11.130 1.694 -26.549 1.00 88.94 100 GL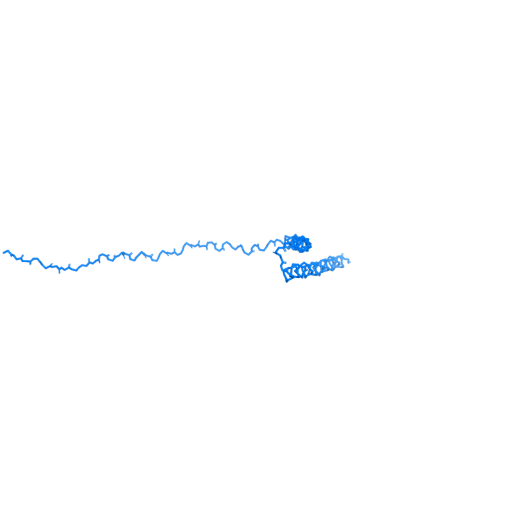N A N 1
ATOM 756 C CA . GLN A 1 100 ? 10.518 2.044 -27.834 1.00 88.94 100 GLN A CA 1
ATOM 757 C C . GLN A 1 100 ? 11.336 3.099 -28.589 1.00 88.94 100 GLN A C 1
ATOM 759 O O . GLN A 1 100 ? 11.504 2.964 -29.797 1.00 88.94 100 GLN A O 1
ATOM 764 N N . GLN A 1 101 ? 11.880 4.103 -27.893 1.00 86.00 101 GLN A N 1
ATOM 765 C CA . GLN A 1 101 ? 12.735 5.124 -28.510 1.00 86.00 101 GLN A CA 1
ATOM 766 C C . GLN A 1 101 ? 14.046 4.550 -29.046 1.00 86.00 101 GLN A C 1
ATOM 768 O O . GLN A 1 101 ? 14.471 4.954 -30.117 1.00 86.00 101 GLN A O 1
ATOM 773 N N . LEU A 1 102 ? 14.665 3.590 -28.351 1.00 87.44 102 LEU A N 1
ATOM 774 C CA . LEU A 1 102 ? 15.897 2.943 -28.825 1.00 87.44 102 LEU A CA 1
ATOM 775 C C . LEU A 1 102 ? 15.694 2.074 -30.077 1.00 87.44 102 LEU A C 1
ATOM 777 O O . LEU A 1 102 ? 16.667 1.732 -30.747 1.00 87.44 102 LEU A O 1
ATOM 781 N N . ARG A 1 103 ? 14.457 1.641 -30.350 1.00 68.69 103 ARG A N 1
ATOM 782 C CA . ARG A 1 103 ? 14.117 0.797 -31.508 1.00 68.69 103 ARG A CA 1
ATOM 783 C C . ARG A 1 103 ? 13.669 1.587 -32.738 1.00 68.69 103 ARG A C 1
ATOM 785 O O . ARG A 1 103 ? 13.477 0.961 -33.782 1.00 68.69 103 ARG A O 1
ATOM 792 N N . MET A 1 104 ? 13.477 2.898 -32.610 1.00 57.81 104 MET A N 1
ATOM 793 C CA . MET A 1 104 ? 13.281 3.817 -33.735 1.00 57.81 104 MET A CA 1
ATOM 794 C C . MET A 1 104 ? 14.620 4.405 -34.164 1.00 57.81 104 MET A C 1
ATOM 796 O O . MET A 1 104 ? 14.814 4.522 -35.392 1.00 57.81 104 MET A O 1
#

pLDDT: mean 82.24, std 17.24, range [47.84, 98.31]

Secondary structure (DSSP, 8-state):
-PPPP------PPP-----------------PPPHHHHHHHHHHHHHHHHHHHHHHHHHHHTT-S--HHHHHHHHHHHHHHHHHHHHHHHHHHHHHHHHHHHT-